Protein AF-A0A8T4A9C9-F1 (afdb_monomer)

Structure (mmCIF, N/CA/C/O backbone):
data_AF-A0A8T4A9C9-F1
#
_entry.id   AF-A0A8T4A9C9-F1
#
loop_
_atom_site.group_PDB
_atom_site.id
_atom_site.type_symbol
_atom_site.label_atom_id
_atom_site.label_alt_id
_atom_site.label_comp_id
_atom_site.label_asym_id
_atom_site.label_entity_id
_atom_site.label_seq_id
_atom_site.pdbx_PDB_ins_code
_atom_site.Cartn_x
_atom_site.Cartn_y
_atom_site.Cartn_z
_atom_site.occupancy
_atom_site.B_iso_or_equiv
_atom_site.auth_seq_id
_atom_site.auth_comp_id
_atom_site.auth_asym_id
_atom_site.auth_atom_id
_atom_site.pdbx_PDB_model_num
ATOM 1 N N . MET A 1 1 ? -12.283 2.159 11.255 1.00 77.50 1 MET A N 1
ATOM 2 C CA . MET A 1 1 ? -10.943 1.539 11.351 1.00 77.50 1 MET A CA 1
ATOM 3 C C . MET A 1 1 ? -10.201 1.869 1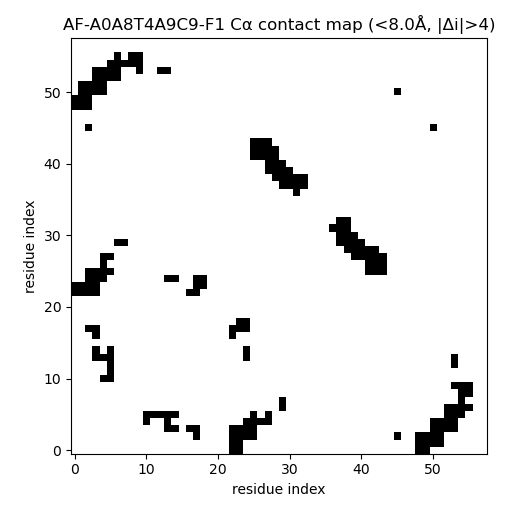0.083 1.00 77.50 1 MET A C 1
ATOM 5 O O . MET A 1 1 ? -10.816 1.823 9.022 1.00 77.50 1 MET A O 1
ATOM 9 N N . ALA A 1 2 ? -8.946 2.284 10.217 1.00 93.25 2 ALA A N 1
ATOM 10 C CA . ALA A 1 2 ? -8.162 2.737 9.084 1.00 93.25 2 ALA A CA 1
ATOM 11 C C . ALA A 1 2 ? -7.629 1.553 8.270 1.00 93.25 2 ALA A C 1
ATOM 13 O O . ALA A 1 2 ? -7.487 0.439 8.781 1.00 93.25 2 ALA A O 1
ATOM 14 N N . ILE A 1 3 ? -7.320 1.821 7.009 1.00 97.81 3 ILE A N 1
ATOM 15 C CA . ILE A 1 3 ? -6.522 0.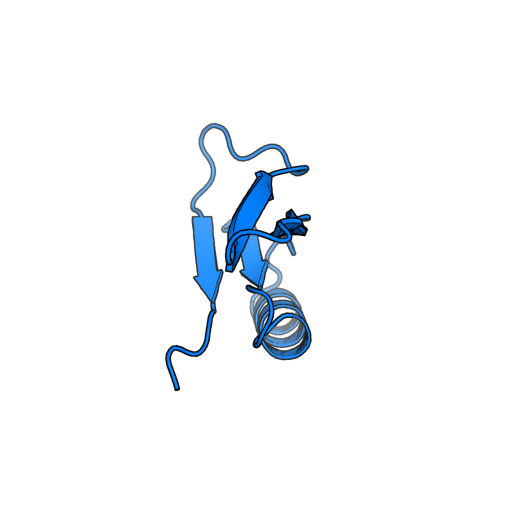954 6.155 1.00 97.81 3 ILE A CA 1
ATOM 16 C C . ILE A 1 3 ? -5.131 1.576 6.005 1.00 97.81 3 ILE A C 1
ATOM 18 O O . ILE A 1 3 ? -4.990 2.752 5.659 1.00 97.81 3 ILE A O 1
ATOM 22 N N . VAL A 1 4 ? -4.102 0.800 6.327 1.00 98.12 4 VAL A N 1
ATOM 23 C CA . VAL A 1 4 ? -2.703 1.230 6.347 1.00 98.12 4 VAL A CA 1
ATOM 24 C C . VAL A 1 4 ? -2.006 0.694 5.109 1.00 98.12 4 VAL A C 1
ATOM 26 O O . VAL A 1 4 ? -2.075 -0.491 4.804 1.00 98.12 4 VAL A O 1
ATOM 29 N N . PHE A 1 5 ? -1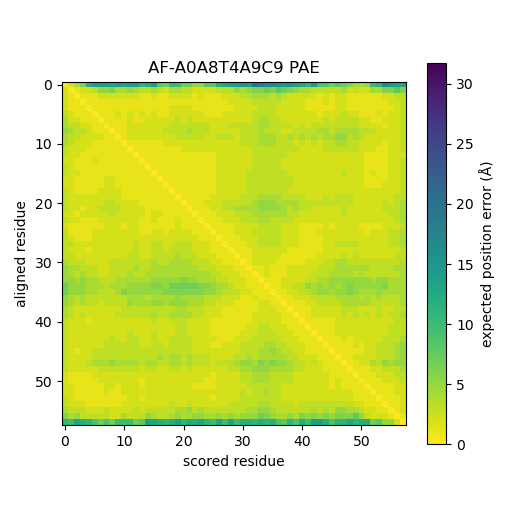.310 1.564 4.394 1.00 98.06 5 PHE A N 1
ATOM 30 C CA . PHE A 1 5 ? -0.612 1.252 3.159 1.00 98.06 5 PHE A CA 1
ATOM 31 C C . PHE A 1 5 ? 0.884 1.510 3.306 1.00 98.06 5 PHE A C 1
ATOM 33 O O . PHE A 1 5 ? 1.296 2.577 3.758 1.00 98.06 5 PHE A O 1
ATOM 40 N N . GLY A 1 6 ? 1.698 0.550 2.869 1.00 97.44 6 GLY A N 1
ATOM 41 C CA . GLY A 1 6 ? 3.149 0.692 2.792 1.00 97.44 6 GLY A CA 1
ATOM 42 C C . GLY A 1 6 ? 3.602 1.001 1.374 1.00 97.44 6 GLY A C 1
ATOM 43 O O . GLY A 1 6 ? 3.358 0.220 0.453 1.00 97.44 6 GLY A O 1
ATOM 44 N N . GLY A 1 7 ? 4.298 2.122 1.199 1.00 94.94 7 GLY A N 1
ATOM 45 C CA . GLY A 1 7 ? 5.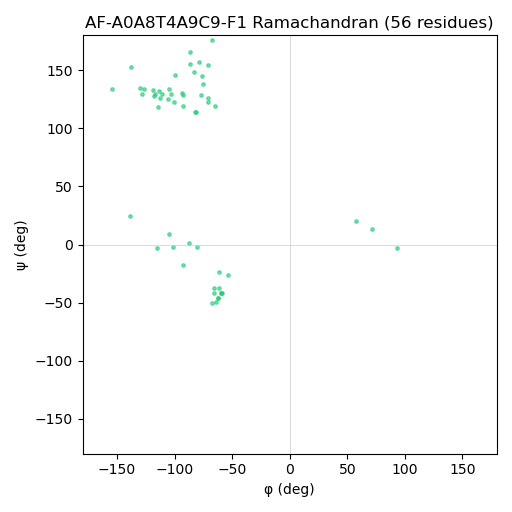019 2.399 -0.037 1.00 94.94 7 GLY A CA 1
ATOM 46 C C . GLY A 1 7 ? 6.209 1.452 -0.233 1.00 94.94 7 GLY A C 1
ATOM 47 O O . GLY A 1 7 ? 6.542 0.637 0.628 1.00 94.94 7 GLY A O 1
ATOM 48 N N . SER A 1 8 ? 6.888 1.577 -1.374 1.00 93.62 8 SER A N 1
ATOM 49 C CA . SER A 1 8 ? 8.008 0.709 -1.774 1.00 93.62 8 SER A CA 1
ATOM 50 C C . SER A 1 8 ? 9.141 0.582 -0.746 1.00 93.62 8 SER A C 1
ATOM 52 O O . SER A 1 8 ? 9.834 -0.428 -0.759 1.00 93.62 8 SER A O 1
ATOM 54 N N . ALA A 1 9 ? 9.350 1.578 0.122 1.00 94.69 9 ALA A N 1
ATOM 55 C CA . ALA A 1 9 ? 10.408 1.572 1.132 1.00 94.69 9 ALA A CA 1
ATOM 56 C C . ALA A 1 9 ? 9.905 1.213 2.545 1.00 94.69 9 ALA A C 1
ATOM 58 O O . ALA A 1 9 ? 10.706 1.139 3.473 1.00 94.69 9 ALA A O 1
ATOM 59 N N . CYS A 1 10 ? 8.597 0.998 2.736 1.00 95.38 10 CYS A N 1
ATOM 60 C CA . CYS A 1 10 ? 7.992 0.862 4.067 1.00 95.38 10 CYS A CA 1
ATOM 61 C C . CYS A 1 10 ? 6.930 -0.244 4.171 1.00 95.38 10 CYS A C 1
ATOM 63 O O . CYS A 1 10 ? 6.073 -0.183 5.048 1.00 95.38 10 CYS A O 1
ATOM 65 N N . GLN A 1 11 ? 6.974 -1.271 3.317 1.00 94.88 11 GLN A N 1
ATOM 66 C CA . GLN A 1 11 ? 5.999 -2.374 3.363 1.00 94.88 11 GLN A CA 1
ATOM 67 C C . GLN A 1 11 ? 5.991 -3.116 4.709 1.00 94.88 11 GLN A C 1
ATOM 69 O O . GLN A 1 11 ? 4.924 -3.417 5.237 1.00 94.88 11 GLN A O 1
ATOM 74 N N . ILE A 1 12 ? 7.172 -3.375 5.278 1.00 96.81 12 ILE A N 1
ATOM 75 C CA . ILE A 1 12 ? 7.309 -4.070 6.568 1.00 96.81 12 ILE A CA 1
ATOM 76 C C . ILE A 1 12 ? 6.755 -3.199 7.701 1.00 96.81 12 ILE A C 1
ATOM 78 O O . ILE A 1 12 ? 5.885 -3.643 8.440 1.00 96.81 12 ILE A O 1
ATOM 82 N N . LEU A 1 13 ? 7.183 -1.936 7.768 1.00 97.44 13 LEU A N 1
ATOM 83 C CA . LEU A 1 13 ? 6.722 -0.994 8.789 1.00 97.44 13 LEU A CA 1
ATOM 84 C C . LEU A 1 13 ? 5.200 -0.789 8.740 1.00 97.44 13 LEU A C 1
ATOM 86 O O . LEU A 1 13 ? 4.545 -0.759 9.775 1.00 97.44 13 LEU A O 1
ATOM 90 N N . ALA A 1 14 ? 4.618 -0.676 7.543 1.00 97.56 14 ALA A N 1
ATOM 91 C CA . ALA A 1 14 ? 3.171 -0.550 7.393 1.00 97.56 14 ALA A CA 1
ATOM 92 C C . ALA A 1 14 ? 2.412 -1.764 7.934 1.00 97.56 14 ALA A C 1
ATOM 94 O O . ALA A 1 14 ? 1.358 -1.592 8.543 1.00 97.56 14 ALA A O 1
ATOM 95 N N . LYS A 1 15 ? 2.957 -2.973 7.749 1.00 97.75 15 LYS A N 1
ATOM 96 C CA . LYS A 1 15 ? 2.394 -4.192 8.332 1.00 97.75 15 LYS A CA 1
ATOM 97 C C . LYS A 1 15 ? 2.452 -4.160 9.858 1.00 97.75 15 LYS A C 1
ATOM 99 O O . LYS A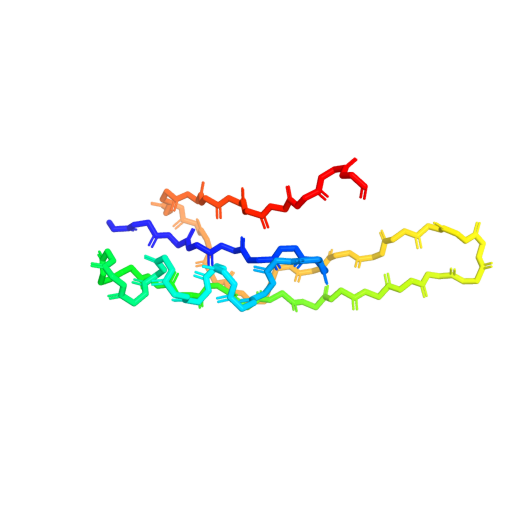 1 15 ? 1.430 -4.382 10.489 1.00 97.75 15 LYS A O 1
ATOM 104 N N . GLU A 1 16 ? 3.605 -3.837 10.435 1.00 98.19 16 GLU A N 1
ATOM 105 C CA . GLU A 1 16 ? 3.774 -3.777 11.895 1.00 98.19 16 GLU A CA 1
ATOM 106 C C . GLU A 1 16 ? 2.832 -2.751 12.540 1.00 98.19 16 GLU A C 1
ATOM 108 O O . GLU A 1 16 ? 2.197 -3.036 13.551 1.00 98.19 16 GLU A O 1
ATOM 113 N N . VAL A 1 17 ? 2.675 -1.578 11.919 1.00 97.50 17 VAL A N 1
ATOM 114 C CA . VAL A 1 17 ? 1.736 -0.545 12.380 1.00 97.50 17 VAL A CA 1
ATOM 115 C C . VAL A 1 17 ? 0.284 -1.012 12.268 1.00 97.50 17 VAL A C 1
ATOM 117 O O . VAL A 1 17 ? -0.512 -0.747 13.168 1.00 97.50 17 VAL A O 1
ATOM 120 N N . ALA A 1 18 ? -0.079 -1.692 11.176 1.00 97.44 18 ALA A N 1
ATOM 121 C CA . ALA A 1 18 ? -1.419 -2.247 11.015 1.00 97.44 18 ALA A CA 1
ATOM 122 C C . ALA A 1 18 ? -1.720 -3.295 12.097 1.00 97.44 18 ALA A C 1
ATOM 124 O O . ALA A 1 18 ? -2.771 -3.213 12.729 1.00 97.44 18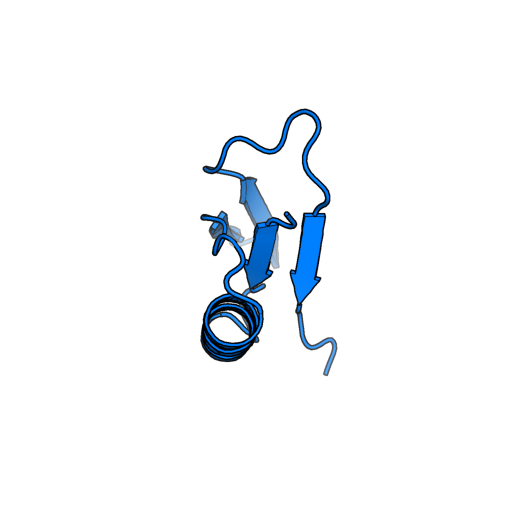 ALA A O 1
ATOM 125 N N . ASP A 1 19 ? -0.780 -4.210 12.350 1.00 97.81 19 ASP A N 1
ATOM 126 C CA . ASP A 1 19 ? -0.907 -5.273 13.350 1.00 97.81 19 ASP A CA 1
ATOM 127 C C . ASP A 1 19 ? -1.064 -4.690 14.771 1.00 97.81 19 ASP A C 1
ATOM 129 O O . ASP A 1 19 ? -1.987 -5.073 15.490 1.00 97.81 19 ASP A O 1
ATOM 133 N N . GLU A 1 20 ? -0.241 -3.706 15.151 1.00 97.81 20 GLU A N 1
ATOM 134 C CA . GLU A 1 20 ? -0.291 -3.066 16.479 1.00 97.81 20 GLU A CA 1
ATOM 135 C C . GLU A 1 20 ? -1.591 -2.274 16.708 1.00 97.81 20 GLU A C 1
ATOM 137 O O . GLU A 1 20 ? -2.158 -2.274 17.800 1.00 97.81 20 GLU A O 1
ATOM 142 N N . LEU A 1 21 ? -2.104 -1.610 15.669 1.00 95.88 21 LEU A N 1
ATOM 143 C CA . LEU A 1 21 ? -3.345 -0.829 15.736 1.00 95.88 21 LEU A CA 1
ATOM 144 C C . LEU A 1 21 ? -4.601 -1.667 15.449 1.00 95.88 21 LEU A C 1
ATOM 146 O O . LEU A 1 21 ? -5.704 -1.114 15.372 1.00 95.88 21 LEU A O 1
ATOM 150 N N . GLY A 1 22 ? -4.445 -2.974 15.213 1.00 96.25 22 GLY A N 1
ATOM 151 C CA . GLY A 1 22 ? -5.507 -3.873 14.760 1.00 96.25 22 GLY A CA 1
ATOM 152 C C . GLY A 1 22 ? -6.162 -3.450 13.439 1.00 96.25 22 GLY A C 1
ATOM 153 O O . GLY A 1 22 ? -7.292 -3.838 13.176 1.00 96.2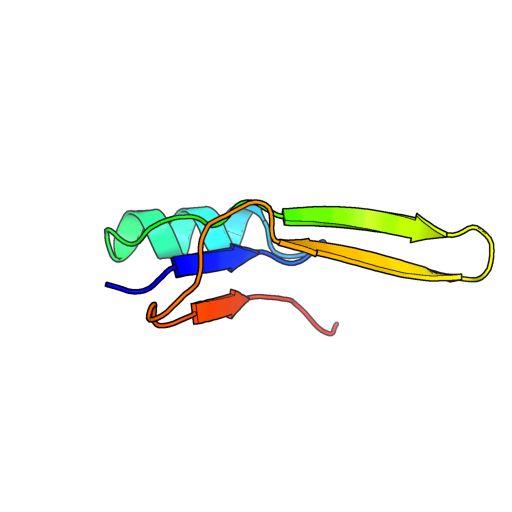5 22 GLY A O 1
ATOM 154 N N . SER A 1 23 ? -5.506 -2.614 12.637 1.00 96.81 23 SER A N 1
ATOM 155 C CA . SER A 1 23 ? -6.034 -2.016 11.406 1.00 96.81 23 SER A CA 1
ATOM 156 C C . SER A 1 23 ? -5.830 -2.918 10.182 1.00 96.81 23 SER A C 1
ATOM 158 O O . SER A 1 23 ? -5.072 -3.883 10.212 1.00 96.81 23 SER A O 1
ATOM 160 N N . GLU A 1 24 ? -6.514 -2.616 9.077 1.00 96.88 24 GLU A N 1
ATOM 161 C CA . GLU A 1 24 ? -6.371 -3.392 7.838 1.00 96.88 24 GLU A CA 1
ATOM 162 C C . GLU A 1 24 ? -5.059 -3.020 7.130 1.00 96.88 24 GLU A C 1
ATOM 164 O O . GLU A 1 24 ? -4.813 -1.841 6.878 1.00 96.88 24 GLU A O 1
ATOM 169 N N . LEU A 1 25 ? -4.232 -4.003 6.757 1.00 97.62 25 LEU A N 1
ATOM 170 C CA . LEU A 1 25 ? -3.107 -3.769 5.848 1.00 97.62 25 LEU A CA 1
ATOM 171 C C . LEU A 1 25 ? -3.608 -3.769 4.398 1.00 97.62 25 LEU A C 1
ATOM 173 O O . LEU A 1 25 ? -4.036 -4.797 3.868 1.00 97.62 25 LEU A O 1
ATOM 177 N N . GLY A 1 26 ? -3.530 -2.616 3.748 1.00 97.19 26 GLY A N 1
ATOM 178 C CA . GLY A 1 26 ? -3.959 -2.435 2.373 1.00 97.19 26 GLY A CA 1
ATOM 179 C C . GLY A 1 26 ? -2.980 -3.001 1.345 1.00 97.19 26 GLY A C 1
ATOM 180 O O . GLY A 1 26 ? -1.761 -2.950 1.508 1.00 97.19 26 GLY A O 1
ATOM 181 N N . GLN A 1 27 ? -3.532 -3.524 0.251 1.00 97.06 27 GLN A N 1
ATOM 182 C CA . GLN A 1 27 ? -2.791 -4.128 -0.851 1.00 97.06 27 GLN A CA 1
ATOM 183 C C . GLN A 1 27 ? -2.514 -3.096 -1.948 1.00 97.06 27 GLN A C 1
ATOM 185 O O . GLN A 1 27 ? -3.416 -2.389 -2.412 1.00 97.06 27 GLN A O 1
ATOM 190 N N . LEU A 1 28 ? -1.248 -3.029 -2.365 1.00 95.94 28 LEU A N 1
ATOM 191 C CA . LEU A 1 28 ? -0.765 -2.149 -3.425 1.00 95.94 28 LEU A CA 1
ATOM 192 C C . LEU A 1 28 ? 0.065 -2.934 -4.433 1.00 95.94 28 LEU A C 1
ATOM 194 O O . LEU A 1 28 ? 1.010 -3.634 -4.071 1.00 95.94 28 LEU A O 1
ATOM 198 N N . THR A 1 29 ? -0.195 -2.689 -5.710 1.00 95.69 29 THR A N 1
ATOM 199 C CA . THR A 1 29 ? 0.737 -3.024 -6.781 1.00 95.69 29 THR A CA 1
ATOM 200 C C . THR A 1 29 ? 1.617 -1.810 -7.057 1.00 95.69 29 THR A C 1
ATOM 202 O O . THR A 1 29 ? 1.114 -0.763 -7.464 1.00 95.69 29 THR A O 1
ATOM 205 N N . ILE A 1 30 ? 2.933 -1.957 -6.883 1.00 94.75 30 ILE A N 1
ATOM 206 C CA . ILE A 1 30 ? 3.929 -0.920 -7.189 1.00 94.75 30 ILE A CA 1
ATOM 207 C C . ILE A 1 30 ? 4.847 -1.437 -8.296 1.00 94.75 30 ILE A C 1
ATOM 209 O O . ILE A 1 30 ? 5.373 -2.546 -8.199 1.00 94.75 30 ILE A O 1
ATOM 213 N N . LYS A 1 31 ? 5.038 -0.648 -9.355 1.00 95.38 31 LYS A N 1
ATOM 214 C CA . LYS A 1 31 ? 5.973 -0.959 -10.444 1.00 95.38 31 LYS A CA 1
ATOM 215 C C . LYS A 1 31 ? 6.743 0.290 -10.855 1.00 95.38 31 LYS A C 1
ATOM 217 O O . LYS A 1 31 ? 6.226 1.399 -10.754 1.00 95.38 31 LYS A O 1
ATOM 222 N N . ASN A 1 32 ? 7.947 0.086 -11.373 1.00 95.44 32 ASN A N 1
ATOM 223 C CA . ASN A 1 32 ? 8.737 1.146 -11.987 1.00 95.44 32 ASN A CA 1
ATOM 224 C C . ASN A 1 32 ? 8.691 0.969 -13.502 1.00 95.44 32 ASN A C 1
ATOM 226 O O . ASN A 1 32 ? 8.869 -0.148 -13.999 1.00 95.44 32 ASN A O 1
ATOM 230 N N . PHE A 1 33 ? 8.461 2.058 -14.221 1.00 95.94 33 PHE A N 1
ATOM 231 C CA . PHE A 1 33 ? 8.575 2.086 -15.668 1.00 95.94 33 PHE A CA 1
ATOM 232 C C . PHE A 1 33 ? 10.024 2.376 -16.096 1.00 95.94 33 PHE A C 1
ATOM 234 O O . PHE A 1 33 ? 10.794 2.957 -15.325 1.00 95.94 33 PHE A O 1
ATOM 241 N N . PRO A 1 34 ? 10.432 1.956 -17.310 1.00 95.75 34 PRO A N 1
ATOM 242 C CA . PRO A 1 34 ? 11.792 2.180 -17.809 1.00 95.75 34 PRO A CA 1
ATOM 243 C C . PRO A 1 34 ? 12.189 3.656 -17.959 1.00 95.75 34 PRO A C 1
ATOM 245 O O . PRO A 1 34 ? 13.375 3.967 -17.949 1.00 95.75 34 PRO A O 1
ATOM 248 N N . ASP A 1 35 ? 11.216 4.553 -18.102 1.00 96.38 35 ASP A N 1
ATOM 249 C CA . ASP A 1 35 ? 11.394 6.010 -18.189 1.00 96.38 35 ASP A CA 1
ATOM 250 C C . ASP A 1 35 ? 11.577 6.692 -16.820 1.00 96.38 35 ASP A C 1
ATOM 252 O O . ASP A 1 35 ? 11.821 7.896 -16.754 1.00 96.38 35 ASP A O 1
ATOM 256 N N . GLY A 1 36 ? 11.512 5.927 -15.727 1.00 92.31 36 GLY A N 1
ATOM 257 C CA . GLY A 1 36 ? 11.658 6.426 -14.362 1.00 92.31 36 GLY A CA 1
ATOM 258 C C . GLY A 1 36 ? 10.338 6.792 -13.684 1.00 92.31 36 GLY A C 1
ATOM 259 O O . GLY A 1 36 ? 10.350 7.125 -12.495 1.00 92.31 36 GLY A O 1
ATOM 260 N N . GLU A 1 37 ? 9.201 6.686 -14.374 1.00 96.00 37 GLU A N 1
ATOM 261 C CA . GLU A 1 37 ? 7.894 6.869 -13.753 1.00 96.00 37 GLU A CA 1
ATOM 262 C C . GLU A 1 37 ? 7.546 5.705 -12.810 1.00 96.00 37 GLU A C 1
ATOM 264 O O . GLU A 1 37 ? 8.018 4.569 -12.946 1.00 96.00 37 GLU A O 1
ATOM 269 N N . ARG A 1 38 ? 6.687 5.979 -11.821 1.00 92.38 38 ARG A N 1
ATOM 270 C CA . ARG A 1 38 ? 6.172 4.959 -10.901 1.00 92.38 38 ARG A CA 1
ATOM 271 C C . ARG A 1 38 ? 4.694 4.713 -11.139 1.00 92.38 38 ARG A C 1
ATOM 273 O O . ARG A 1 38 ? 3.879 5.628 -11.098 1.00 92.38 38 ARG A O 1
ATOM 280 N N . TYR A 1 39 ? 4.353 3.442 -11.282 1.00 95.62 39 TYR A N 1
ATOM 281 C CA . TYR A 1 39 ? 2.989 2.951 -11.274 1.00 95.62 39 TYR A CA 1
ATOM 282 C C . TYR A 1 39 ? 2.595 2.524 -9.864 1.00 95.62 39 TYR A C 1
ATOM 284 O O . TYR A 1 39 ? 3.283 1.705 -9.246 1.00 95.62 39 TYR A O 1
ATOM 292 N N . LEU A 1 40 ? 1.456 3.022 -9.392 1.00 95.12 40 LEU A N 1
ATOM 293 C CA . LEU A 1 40 ? 0.793 2.526 -8.193 1.00 95.12 40 LEU A CA 1
ATOM 294 C C . LEU A 1 40 ? -0.658 2.176 -8.519 1.00 95.12 40 LEU A C 1
ATOM 296 O O . LEU A 1 40 ? -1.370 2.967 -9.137 1.00 95.12 40 LEU A O 1
ATOM 300 N N . ARG A 1 41 ? -1.108 1.009 -8.056 1.00 97.00 41 ARG A N 1
ATOM 301 C CA . ARG A 1 41 ? -2.517 0.610 -8.073 1.00 97.00 41 ARG A CA 1
ATOM 302 C C . ARG A 1 41 ? -2.938 0.154 -6.689 1.00 97.00 41 ARG A C 1
ATOM 304 O O . ARG A 1 41 ? -2.275 -0.687 -6.088 1.00 97.00 41 ARG A O 1
ATOM 311 N N . ILE A 1 42 ? -4.050 0.706 -6.221 1.00 96.50 42 ILE A N 1
ATOM 312 C CA . ILE A 1 42 ? -4.716 0.282 -4.992 1.00 96.50 42 ILE A CA 1
ATOM 313 C C . ILE A 1 42 ? -5.569 -0.938 -5.331 1.00 96.50 42 ILE A C 1
ATOM 315 O O . ILE A 1 42 ? -6.498 -0.833 -6.128 1.00 96.50 42 ILE A O 1
ATOM 319 N N . ASP A 1 43 ? -5.213 -2.090 -4.765 1.00 97.62 43 ASP A N 1
ATOM 320 C CA . ASP A 1 43 ? -5.936 -3.350 -4.971 1.00 97.62 43 ASP A CA 1
ATOM 321 C C . ASP A 1 43 ? -7.005 -3.581 -3.879 1.00 97.62 43 ASP A C 1
ATOM 323 O O . ASP A 1 43 ? -7.928 -4.370 -4.074 1.00 97.62 43 ASP A O 1
ATOM 327 N N . SER A 1 44 ? -6.915 -2.873 -2.746 1.00 96.75 44 SER A N 1
ATOM 328 C CA . SER A 1 44 ? -7.917 -2.894 -1.669 1.00 96.75 44 SER A CA 1
ATOM 329 C C . SER A 1 44 ? -9.093 -1.944 -1.922 1.00 96.75 44 SER A C 1
ATOM 331 O O . SER A 1 44 ? -8.919 -0.850 -2.456 1.00 96.75 44 SER A O 1
ATOM 333 N N . ASP A 1 45 ? -10.289 -2.307 -1.444 1.00 96.19 45 ASP A N 1
ATOM 334 C CA . ASP A 1 45 ? -11.412 -1.365 -1.382 1.00 96.19 45 ASP A CA 1
ATOM 335 C C . ASP A 1 45 ? -11.168 -0.316 -0.288 1.00 96.19 45 ASP A C 1
ATOM 337 O O . ASP A 1 45 ? -10.979 -0.649 0.886 1.00 96.19 45 ASP A O 1
ATOM 341 N N . VAL A 1 46 ? -11.178 0.953 -0.693 1.00 96.31 46 VAL A N 1
ATOM 342 C CA . VAL A 1 46 ? -10.903 2.127 0.149 1.00 96.31 46 VAL A CA 1
ATOM 343 C C . VAL A 1 46 ? -12.110 3.049 0.298 1.00 96.31 46 VAL A C 1
ATOM 345 O O . VAL A 1 46 ? -12.034 4.059 1.000 1.00 96.31 46 VAL A O 1
ATOM 348 N N . LYS A 1 47 ? -13.234 2.759 -0.368 1.00 96.00 47 LYS A N 1
ATOM 349 C CA . LYS A 1 47 ? -14.360 3.694 -0.413 1.00 96.00 47 LYS A CA 1
ATOM 350 C C . LYS A 1 47 ? -14.954 3.890 0.982 1.00 96.00 47 LYS A C 1
ATOM 352 O O . LYS A 1 47 ? -15.458 2.957 1.595 1.00 96.00 47 LYS A O 1
ATOM 357 N N . GLY A 1 48 ? -14.921 5.133 1.462 1.00 95.31 48 GLY A N 1
ATOM 358 C CA . GLY A 1 48 ? -15.438 5.487 2.786 1.00 95.31 48 GLY A CA 1
ATOM 359 C C . GLY A 1 48 ? -14.581 4.989 3.955 1.00 95.31 48 GLY A C 1
ATOM 360 O O . GLY A 1 48 ? -15.062 5.009 5.085 1.00 95.31 48 GLY A O 1
ATOM 361 N N . LYS A 1 49 ? -13.341 4.544 3.705 1.00 95.50 49 LYS A N 1
ATOM 362 C CA . LYS A 1 49 ? -12.377 4.169 4.746 1.00 95.50 49 LYS A CA 1
ATOM 363 C C . LYS A 1 49 ? -11.382 5.301 5.000 1.00 95.50 49 LYS A C 1
ATOM 365 O O . LYS A 1 49 ? -10.944 5.972 4.065 1.00 95.50 49 LYS A O 1
ATOM 370 N N . ASP A 1 50 ? -10.956 5.441 6.251 1.00 96.62 50 ASP A N 1
ATOM 371 C CA . ASP A 1 50 ? -9.801 6.272 6.593 1.00 96.62 50 ASP A CA 1
ATOM 372 C C . ASP A 1 50 ? -8.527 5.585 6.096 1.00 96.62 50 ASP A C 1
ATO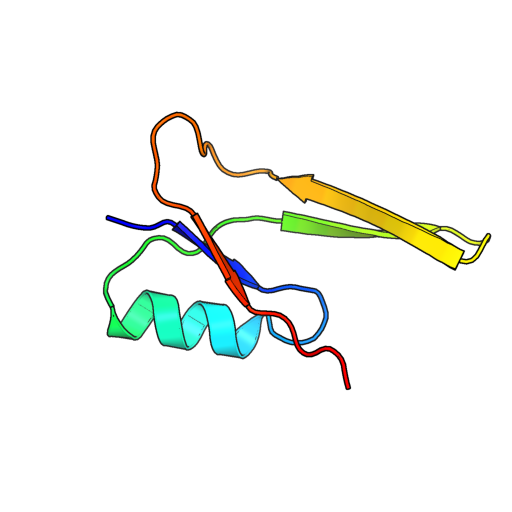M 374 O O . ASP A 1 50 ? -8.287 4.420 6.410 1.00 96.62 50 ASP A O 1
ATOM 378 N N . CYS A 1 51 ? -7.715 6.286 5.309 1.00 96.75 51 CYS A N 1
ATOM 379 C CA . CYS A 1 51 ? -6.526 5.715 4.678 1.00 96.75 51 CYS A CA 1
ATOM 380 C C . CYS A 1 51 ? -5.255 6.357 5.239 1.00 96.75 51 CYS A C 1
ATOM 382 O O . CYS A 1 51 ? -5.141 7.581 5.284 1.00 96.75 51 CYS A O 1
ATOM 384 N N . VAL A 1 52 ? -4.275 5.533 5.608 1.00 97.31 52 VAL A N 1
ATOM 385 C CA . VAL A 1 52 ? -2.953 5.966 6.078 1.00 97.31 52 VAL A CA 1
ATOM 386 C C . VAL A 1 52 ? -1.899 5.435 5.117 1.00 97.31 52 VAL A C 1
ATOM 388 O O . VAL A 1 52 ? -1.865 4.240 4.844 1.00 97.31 52 VAL A O 1
ATOM 391 N N . ALA A 1 53 ? -1.024 6.303 4.612 1.00 96.12 53 ALA A N 1
ATOM 392 C CA . ALA A 1 53 ? 0.095 5.915 3.760 1.00 96.12 53 ALA A CA 1
ATOM 393 C C . ALA A 1 53 ? 1.419 6.151 4.491 1.00 96.12 53 ALA A C 1
ATOM 395 O O . ALA A 1 53 ? 1.691 7.259 4.951 1.00 96.12 53 ALA A O 1
ATOM 396 N N . ILE A 1 54 ? 2.245 5.112 4.576 1.00 96.50 54 ILE A N 1
ATOM 397 C CA . ILE A 1 54 ? 3.553 5.137 5.228 1.00 96.50 54 ILE A CA 1
ATOM 398 C C . ILE A 1 54 ? 4.614 4.911 4.159 1.00 96.50 54 ILE A C 1
ATOM 400 O O . ILE A 1 54 ? 4.627 3.881 3.479 1.00 96.50 54 ILE A O 1
ATOM 404 N N . GLN A 1 55 ? 5.494 5.892 3.984 1.00 95.56 55 GLN A N 1
ATOM 405 C CA . GLN A 1 55 ? 6.566 5.839 3.001 1.00 95.56 55 GLN A CA 1
ATOM 406 C C . GLN A 1 55 ? 7.725 6.735 3.432 1.00 95.56 55 GLN A C 1
ATOM 408 O O . GLN A 1 55 ? 7.520 7.893 3.790 1.00 95.56 55 GLN A O 1
ATOM 413 N N . SER A 1 56 ? 8.942 6.206 3.345 1.00 95.06 56 SER A N 1
ATOM 414 C CA . SER A 1 56 ? 10.160 6.990 3.528 1.00 95.06 56 SER A CA 1
ATOM 415 C C . SER A 1 56 ? 10.417 7.856 2.294 1.00 95.06 56 SER A C 1
ATOM 417 O O . SER A 1 56 ? 10.265 7.393 1.161 1.00 95.06 56 SER A O 1
ATOM 419 N N . THR A 1 57 ? 10.818 9.107 2.512 1.00 92.94 57 THR A N 1
ATOM 420 C CA . THR A 1 57 ? 11.216 10.056 1.456 1.00 92.94 57 THR A CA 1
ATOM 421 C C . THR A 1 57 ? 12.730 10.266 1.387 1.00 92.94 57 THR A C 1
ATOM 423 O O . THR A 1 57 ? 13.179 11.208 0.736 1.00 92.94 57 THR A O 1
ATOM 426 N N . SER A 1 58 ? 13.495 9.457 2.124 1.00 79.44 58 SER A N 1
ATOM 427 C CA . SER A 1 58 ? 14.961 9.513 2.204 1.00 79.44 58 SER A CA 1
ATOM 428 C C . SER A 1 58 ? 15.645 8.690 1.120 1.00 79.44 58 SER A C 1
ATOM 430 O O . SER A 1 58 ? 15.036 7.700 0.653 1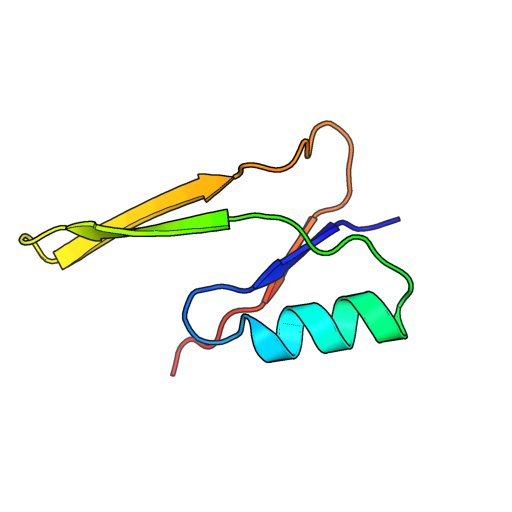.00 79.44 58 SER A O 1
#

Secondary structure (DSSP, 8-state):
--EEEE-TT-HHHHHHHHHHTT-EE--EEEEE-TTS-EEEEE-S--TT--EEEE----

Mean predicted aligned error: 2.6 Å

Sequence (58 aa):
MAIVFGGSACQILAKEVADELGSELGQLTIKNFPDGERYLRIDSDVKGKDCVAIQSTS

Solvent-accessible surface area (backbone atoms only — not comparable to full-atom values): 3538 Å² total; per-residue (Å²): 120,43,34,26,28,39,37,98,79,19,48,66,60,21,45,54,53,11,61,77,68,73,32,45,65,48,48,70,51,76,48,76,46,98,89,71,50,75,48,77,43,78,75,48,94,55,87,97,49,52,76,44,80,38,62,71,91,124

Nearest PDB structures (foldseek):
  1u9y-assembly1_A  TM=9.134E-01  e=7.715E-04  Methanocaldococcus jannaschii
  7yk1-assembly1_D  TM=8.350E-01  e=2.421E-04  Homo sapiens
  4twb-assembly3_E  TM=8.829E-01  e=8.842E-04  Saccharolobus solfataricus
  7xmu-assembly1_A  TM=8.292E-01  e=1.425E-03  Escherichia coli str. K-12 substr. MG1655
  7pn0-assembly1_A  TM=8.593E-01  e=4.541E-03  Thermus thermophilus

Foldseek 3Di:
DAEFEEDPACLPVSVVVCVVVVHHDWDWDWDADPVGDIDIDGPDDCVPHHYHYDYDPD

pLDDT: mean 95.55, std 3.51, range [77.5, 98.19]

Radius of gyration: 12.0 Å; Cα contacts (8 Å, |Δi|>4): 103; chains: 1; bounding box: 30×15×35 Å